Protein AF-A0A378VZV8-F1 (afdb_monomer)

Solvent-accessible surface area (backbone atoms only — not comparable to full-atom values): 4807 Å² total; per-residue (Å²): 129,85,84,63,58,95,91,50,78,59,71,66,60,56,53,51,54,41,42,77,72,69,51,77,92,80,87,63,73,64,48,30,39,61,68,53,37,39,74,74,63,68,40,90,78,65,57,66,54,93,78,48,94,42,81,62,38,28,18,51,59,90,62,65,63,62,44,51,52,54,52,65,74,75,108

Structure (mmCIF, N/CA/C/O backbone):
data_AF-A0A378VZV8-F1
#
_entry.id   AF-A0A378VZV8-F1
#
loop_
_atom_site.group_PDB
_atom_site.id
_atom_site.type_symbol
_atom_site.label_atom_id
_atom_site.label_alt_id
_atom_site.label_comp_id
_atom_site.label_asym_id
_atom_site.label_entity_id
_atom_site.label_se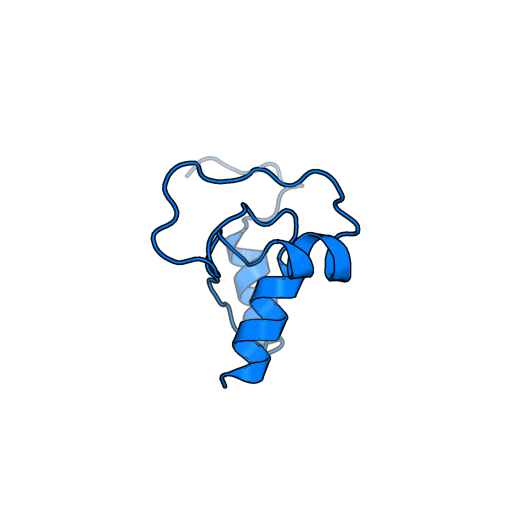q_id
_atom_site.pdbx_PDB_ins_code
_atom_site.Cartn_x
_atom_site.Cartn_y
_atom_site.Cartn_z
_atom_site.occupancy
_atom_site.B_iso_or_equiv
_atom_site.auth_seq_id
_atom_site.auth_comp_id
_atom_site.auth_asym_id
_atom_site.auth_atom_id
_atom_site.pdbx_PDB_model_num
ATOM 1 N N . MET A 1 1 ? 31.000 1.030 -3.564 1.00 49.34 1 MET A N 1
ATOM 2 C CA . MET A 1 1 ? 29.718 0.304 -3.695 1.00 49.34 1 MET A CA 1
ATOM 3 C C . MET A 1 1 ? 29.854 -0.960 -2.876 1.00 49.34 1 MET A C 1
ATOM 5 O O . MET A 1 1 ? 30.730 -1.747 -3.192 1.00 49.34 1 MET A O 1
ATOM 9 N N . SER A 1 2 ? 29.114 -1.085 -1.773 1.00 54.88 2 SER A N 1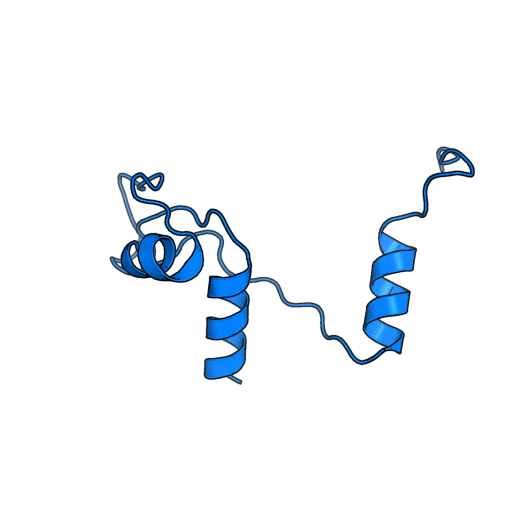
ATOM 10 C CA . SER A 1 2 ? 29.195 -2.281 -0.923 1.00 54.88 2 SER A CA 1
ATOM 11 C C . SER A 1 2 ? 28.686 -3.486 -1.714 1.00 54.88 2 SER A C 1
ATOM 13 O O . SER A 1 2 ? 27.594 -3.408 -2.282 1.00 54.88 2 SER A O 1
ATOM 15 N N . GLU A 1 3 ? 29.483 -4.549 -1.798 1.00 63.59 3 GLU A N 1
ATOM 16 C CA . GLU A 1 3 ? 29.096 -5.792 -2.461 1.00 63.59 3 GLU A CA 1
ATOM 17 C C . GLU A 1 3 ? 27.888 -6.383 -1.728 1.00 63.59 3 GLU A C 1
ATOM 19 O O . GLU A 1 3 ? 27.931 -6.688 -0.534 1.00 6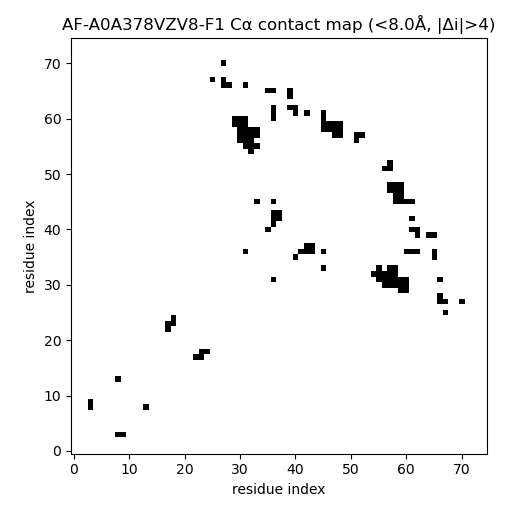3.59 3 GLU A O 1
ATOM 24 N N . LEU A 1 4 ? 26.758 -6.473 -2.431 1.00 67.50 4 LEU A N 1
ATOM 25 C CA . LEU A 1 4 ? 25.606 -7.202 -1.923 1.00 67.50 4 LEU A CA 1
ATOM 26 C C . LEU A 1 4 ? 25.968 -8.696 -1.919 1.00 67.50 4 LEU A C 1
ATOM 28 O O . LEU A 1 4 ? 26.615 -9.147 -2.863 1.00 67.50 4 LEU A O 1
ATOM 32 N N . PRO A 1 5 ? 25.547 -9.470 -0.901 1.00 77.38 5 PRO A N 1
ATOM 33 C CA . PRO A 1 5 ? 25.672 -10.923 -0.930 1.00 77.38 5 PRO A CA 1
ATOM 34 C C . PRO A 1 5 ? 25.169 -11.461 -2.273 1.00 77.38 5 PRO A C 1
ATOM 36 O O . PRO A 1 5 ? 24.139 -10.988 -2.746 1.00 77.38 5 PRO A O 1
ATOM 39 N N . GLU A 1 6 ? 25.839 -12.451 -2.863 1.00 65.69 6 GLU A N 1
ATOM 40 C CA . GLU A 1 6 ? 25.481 -13.050 -4.167 1.00 65.69 6 GLU A CA 1
ATOM 41 C C . GLU A 1 6 ? 24.008 -13.515 -4.235 1.00 65.69 6 GLU A C 1
ATOM 43 O O . GLU A 1 6 ? 23.381 -13.555 -5.291 1.00 65.69 6 GLU A O 1
ATOM 48 N N . THR A 1 7 ? 23.406 -13.774 -3.073 1.00 74.38 7 THR A N 1
ATOM 49 C CA . THR A 1 7 ? 21.995 -14.134 -2.891 1.00 74.38 7 THR A CA 1
ATOM 50 C C . THR A 1 7 ? 21.019 -12.949 -2.861 1.00 74.38 7 THR A C 1
ATOM 52 O O . THR A 1 7 ? 19.808 -13.154 -2.761 1.00 74.38 7 THR A O 1
ATOM 55 N N . ARG A 1 8 ? 21.489 -11.698 -2.940 1.00 70.50 8 ARG A N 1
ATOM 56 C CA . ARG A 1 8 ? 20.664 -10.483 -2.890 1.00 70.50 8 ARG A CA 1
ATOM 57 C C . ARG A 1 8 ? 20.761 -9.703 -4.192 1.00 70.50 8 ARG A C 1
ATOM 59 O O . ARG A 1 8 ? 21.751 -9.036 -4.475 1.00 70.50 8 ARG A O 1
ATOM 66 N N . ARG A 1 9 ? 19.664 -9.700 -4.949 1.00 73.88 9 ARG A N 1
ATOM 67 C CA . ARG A 1 9 ? 19.522 -8.811 -6.106 1.00 73.88 9 ARG A CA 1
ATOM 68 C C . ARG A 1 9 ? 19.382 -7.355 -5.640 1.00 73.88 9 ARG A C 1
ATOM 70 O O . ARG A 1 9 ? 18.629 -7.094 -4.697 1.00 73.88 9 ARG A O 1
ATOM 77 N N . PRO A 1 10 ? 20.051 -6.389 -6.294 1.00 82.50 10 PRO A N 1
ATOM 78 C CA . PRO A 1 10 ? 19.814 -4.980 -6.017 1.00 82.50 10 PRO A CA 1
ATOM 79 C C . PRO A 1 10 ? 18.364 -4.627 -6.373 1.00 82.50 10 PRO A C 1
ATOM 81 O O . PRO A 1 10 ? 17.846 -5.070 -7.398 1.00 82.50 10 PRO A O 1
ATOM 84 N N . ARG A 1 11 ? 17.707 -3.793 -5.556 1.00 82.56 11 ARG A N 1
ATOM 85 C CA . ARG A 1 11 ? 16.298 -3.386 -5.764 1.00 82.56 11 ARG A CA 1
ATOM 86 C C . ARG A 1 11 ? 16.048 -2.828 -7.169 1.00 82.56 11 ARG A C 1
ATOM 88 O O . ARG A 1 11 ? 15.014 -3.102 -7.765 1.00 82.56 11 ARG A O 1
ATOM 95 N N . PHE A 1 12 ? 17.032 -2.115 -7.716 1.00 85.62 12 PHE A N 1
ATOM 96 C CA . PHE A 1 12 ? 16.976 -1.542 -9.059 1.00 85.62 12 PHE A CA 1
ATOM 97 C C . PHE A 1 12 ? 16.844 -2.594 -10.172 1.00 85.62 12 PHE A C 1
ATOM 99 O O . PHE A 1 12 ? 16.156 -2.355 -11.158 1.00 85.62 12 PHE A O 1
ATOM 106 N N . ALA A 1 13 ? 17.427 -3.787 -10.000 1.00 88.44 13 ALA A N 1
A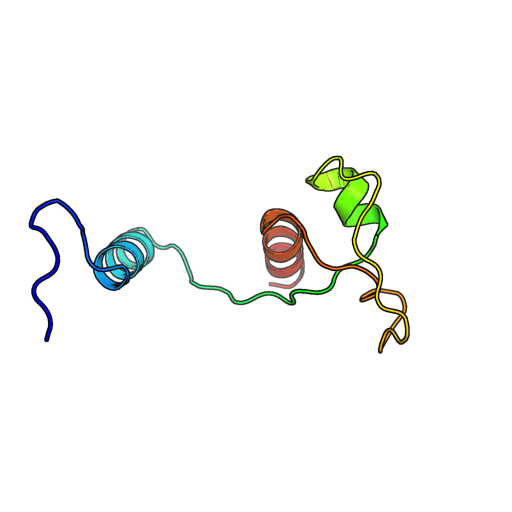TOM 107 C CA . ALA A 1 13 ? 17.259 -4.871 -10.968 1.00 88.44 13 ALA A CA 1
ATOM 108 C C . ALA A 1 13 ? 15.797 -5.340 -11.043 1.00 88.44 13 ALA A C 1
ATOM 110 O O . ALA A 1 13 ? 15.290 -5.595 -12.131 1.00 88.44 13 ALA A O 1
ATOM 111 N N . VAL A 1 14 ? 15.100 -5.385 -9.902 1.00 88.50 14 VAL A N 1
ATOM 112 C CA . VAL A 1 14 ? 13.675 -5.749 -9.850 1.00 88.50 14 VAL A CA 1
ATOM 113 C C . VAL A 1 14 ? 12.818 -4.689 -10.543 1.00 88.50 14 VAL A C 1
ATOM 115 O O . VAL A 1 14 ? 11.940 -5.042 -11.325 1.00 88.50 14 VAL A O 1
ATOM 118 N N . TYR A 1 15 ? 13.092 -3.400 -10.320 1.00 88.62 15 TYR A N 1
ATOM 119 C CA . TYR A 1 15 ? 12.366 -2.324 -11.005 1.00 88.62 15 TYR A CA 1
ATOM 120 C C . TYR A 1 15 ? 12.551 -2.376 -12.524 1.00 88.62 15 TYR A C 1
ATOM 122 O O . TYR A 1 15 ? 11.570 -2.274 -13.258 1.00 88.62 15 TYR A O 1
ATOM 130 N N . ASN A 1 16 ? 13.775 -2.629 -12.997 1.00 90.31 16 ASN A N 1
ATOM 131 C CA . ASN A 1 16 ? 14.050 -2.763 -14.428 1.00 90.31 16 ASN A CA 1
ATOM 132 C C . ASN A 1 16 ? 13.326 -3.962 -15.052 1.00 90.31 16 ASN A C 1
ATOM 134 O O . ASN A 1 16 ? 12.769 -3.833 -16.139 1.00 90.31 16 ASN A O 1
ATOM 138 N N . GLU A 1 17 ? 13.287 -5.115 -14.374 1.00 93.38 17 GLU A N 1
ATOM 139 C CA . GLU A 1 17 ? 12.517 -6.273 -14.851 1.00 93.38 17 GLU A CA 1
ATOM 140 C C . GLU A 1 17 ? 11.012 -5.973 -14.932 1.00 93.38 17 GLU A C 1
ATOM 142 O O . GLU A 1 17 ? 10.351 -6.379 -15.887 1.00 93.38 17 GLU A O 1
ATOM 147 N N . MET A 1 18 ? 10.460 -5.262 -13.945 1.00 92.38 18 MET A N 1
ATOM 148 C CA . MET A 1 18 ? 9.048 -4.867 -13.945 1.00 92.38 18 MET A CA 1
ATOM 149 C C . MET A 1 18 ? 8.743 -3.888 -15.086 1.00 92.38 18 MET A C 1
ATOM 151 O O . MET A 1 18 ? 7.774 -4.089 -15.817 1.00 92.38 18 MET A O 1
ATOM 155 N N . ALA A 1 19 ? 9.603 -2.891 -15.305 1.00 93.06 19 ALA A N 1
ATOM 156 C CA . ALA A 1 19 ? 9.472 -1.951 -16.416 1.00 93.06 19 ALA A CA 1
ATOM 157 C C . ALA A 1 19 ? 9.571 -2.652 -17.782 1.00 93.06 19 ALA A C 1
ATOM 159 O O . ALA A 1 19 ? 8.764 -2.387 -18.671 1.00 93.06 19 ALA A O 1
ATOM 160 N N . ALA A 1 20 ? 10.495 -3.607 -17.938 1.00 93.56 20 ALA A N 1
ATOM 161 C CA . ALA A 1 20 ? 10.632 -4.404 -19.160 1.00 93.56 20 ALA A CA 1
ATOM 162 C C . ALA A 1 20 ? 9.395 -5.273 -19.452 1.00 93.56 20 ALA A C 1
ATOM 164 O O . ALA A 1 20 ? 9.100 -5.560 -20.610 1.00 93.56 20 ALA A O 1
ATOM 165 N N . ARG A 1 21 ? 8.646 -5.666 -18.414 1.00 95.00 21 ARG A N 1
ATOM 166 C CA . ARG A 1 21 ? 7.356 -6.368 -18.532 1.00 95.00 21 ARG A CA 1
ATOM 167 C C . ARG A 1 21 ? 6.166 -5.425 -18.774 1.00 95.00 21 ARG A C 1
ATOM 169 O O . ARG A 1 21 ? 5.042 -5.904 -18.871 1.00 95.00 21 ARG A O 1
ATOM 176 N N . GLY A 1 22 ? 6.395 -4.114 -18.875 1.00 92.94 22 GLY A N 1
ATOM 177 C CA . GLY A 1 22 ? 5.363 -3.107 -19.138 1.00 92.94 22 GLY A CA 1
ATOM 178 C C . GLY A 1 22 ? 4.664 -2.549 -17.894 1.00 92.94 22 GLY A C 1
ATOM 179 O O . GLY A 1 22 ? 3.702 -1.798 -18.036 1.00 92.94 22 GLY A O 1
ATOM 180 N N . TYR A 1 23 ? 5.126 -2.873 -16.680 1.00 91.38 23 TYR A N 1
ATOM 181 C CA . TYR A 1 23 ? 4.597 -2.255 -15.461 1.00 91.38 23 TYR A CA 1
ATOM 182 C C . TYR A 1 23 ? 5.131 -0.830 -15.300 1.00 91.38 23 TYR A C 1
ATOM 184 O O . TYR A 1 23 ? 6.313 -0.565 -15.524 1.00 91.38 23 TYR A O 1
ATOM 192 N N . ARG A 1 24 ? 4.266 0.085 -14.854 1.00 89.81 24 ARG A N 1
ATOM 193 C CA . ARG A 1 24 ? 4.628 1.476 -14.571 1.00 89.81 24 ARG A CA 1
ATOM 194 C C . ARG A 1 24 ? 4.741 1.699 -13.069 1.00 89.81 24 ARG A C 1
ATOM 196 O O . ARG A 1 24 ? 3.837 1.347 -12.318 1.00 89.81 24 ARG A O 1
ATOM 203 N N . GLU A 1 25 ? 5.853 2.287 -12.644 1.00 90.44 25 GLU A N 1
ATOM 204 C CA . GLU A 1 25 ? 6.026 2.713 -11.258 1.00 90.44 25 GLU A CA 1
ATOM 205 C C . GLU A 1 25 ? 5.069 3.867 -10.948 1.00 90.44 25 GLU A C 1
ATOM 207 O O . GLU A 1 25 ? 4.972 4.828 -11.717 1.00 90.44 25 GLU A O 1
ATOM 212 N N . VAL A 1 26 ? 4.365 3.770 -9.819 1.00 90.50 26 VAL A N 1
ATOM 213 C CA . VAL A 1 26 ? 3.502 4.842 -9.327 1.00 90.50 26 VAL A CA 1
ATOM 214 C C . VAL A 1 26 ? 3.693 5.025 -7.829 1.00 90.50 26 VAL A C 1
ATOM 216 O O . VAL A 1 26 ? 3.867 4.062 -7.082 1.00 90.50 26 VAL A O 1
ATOM 219 N N . ILE A 1 27 ? 3.641 6.281 -7.395 1.00 88.62 27 ILE A N 1
ATOM 220 C CA . ILE A 1 27 ? 3.732 6.683 -5.996 1.00 88.62 27 ILE A CA 1
ATOM 221 C C . ILE A 1 27 ? 2.363 7.224 -5.584 1.00 88.62 27 ILE A C 1
ATOM 223 O O . ILE A 1 27 ? 1.913 8.240 -6.106 1.00 88.62 27 ILE A O 1
ATOM 227 N N . SER A 1 28 ? 1.702 6.535 -4.657 1.00 88.31 28 SER A N 1
ATOM 228 C CA . SER A 1 28 ? 0.412 6.935 -4.081 1.00 88.31 28 SER A CA 1
ATOM 229 C C . SER A 1 28 ? 0.572 7.544 -2.689 1.00 88.31 28 SER A C 1
ATOM 231 O O . SER A 1 28 ? 1.560 7.280 -1.992 1.00 88.31 28 SER A O 1
ATOM 233 N N . TYR A 1 29 ? -0.427 8.319 -2.262 1.00 87.56 29 TYR A N 1
ATOM 234 C CA . TYR A 1 29 ? -0.477 8.913 -0.928 1.00 87.56 29 TYR A CA 1
ATOM 235 C C . TYR A 1 29 ? -0.504 7.849 0.178 1.00 87.56 29 TYR A C 1
ATOM 237 O O . TYR A 1 29 ? -1.078 6.770 0.031 1.00 87.56 29 TYR A O 1
ATOM 245 N N . ALA A 1 30 ? 0.157 8.155 1.297 1.00 87.50 30 ALA A N 1
ATOM 246 C CA . ALA A 1 30 ? 0.211 7.278 2.469 1.00 87.50 30 ALA A CA 1
ATOM 247 C C . ALA A 1 30 ? -1.041 7.372 3.355 1.00 87.50 30 ALA A C 1
ATOM 249 O O . ALA A 1 30 ? -1.259 6.499 4.195 1.00 87.50 30 ALA A O 1
ATOM 250 N N . PHE A 1 31 ? -1.837 8.423 3.164 1.00 89.25 31 PHE A N 1
ATOM 251 C CA . PHE A 1 31 ? -3.078 8.654 3.883 1.00 89.25 31 PHE A CA 1
ATOM 252 C C . PHE A 1 31 ? -4.250 8.357 2.962 1.00 89.25 31 PHE A C 1
ATOM 254 O O . PHE A 1 31 ? -4.192 8.704 1.784 1.00 89.25 31 PHE A O 1
ATOM 261 N N . VAL A 1 32 ? -5.270 7.698 3.496 1.00 88.19 32 VAL A N 1
ATOM 262 C CA . VAL A 1 32 ? -6.467 7.272 2.765 1.00 88.19 32 VAL A CA 1
ATOM 263 C C . VAL A 1 32 ? -7.707 7.459 3.640 1.00 88.19 32 VAL A C 1
ATOM 265 O O . VAL A 1 32 ? -7.609 7.871 4.804 1.00 88.19 32 VAL A O 1
ATOM 268 N N . ASP A 1 33 ? -8.872 7.168 3.066 1.00 87.31 33 ASP A N 1
ATOM 269 C CA . ASP A 1 33 ? -10.136 7.104 3.790 1.00 87.31 33 ASP A CA 1
ATOM 270 C C . ASP A 1 33 ? -10.185 5.857 4.688 1.00 87.31 33 ASP A C 1
ATOM 272 O O . ASP A 1 33 ? -9.650 4.799 4.350 1.00 87.31 33 ASP A O 1
ATOM 276 N N . GLU A 1 34 ? -10.837 5.964 5.843 1.00 86.62 34 GLU A N 1
ATOM 277 C CA . GLU A 1 34 ? -10.973 4.842 6.771 1.00 86.62 34 GLU A CA 1
ATOM 278 C C . GLU A 1 34 ? -11.778 3.680 6.186 1.00 86.62 34 GLU A C 1
ATOM 280 O O . GLU A 1 34 ? -11.445 2.519 6.431 1.00 86.62 34 GLU A O 1
ATOM 285 N N . GLN A 1 35 ? -12.811 3.970 5.394 1.00 85.38 35 GLN A N 1
ATOM 286 C CA . GLN A 1 35 ? -13.647 2.934 4.789 1.00 85.38 35 GLN A CA 1
ATOM 287 C C . GLN A 1 35 ? -12.817 2.013 3.888 1.00 85.38 35 GLN A C 1
ATOM 289 O O . GLN A 1 35 ? -13.046 0.809 3.843 1.00 85.38 35 GLN A O 1
ATOM 294 N N . TRP A 1 36 ? -11.779 2.550 3.244 1.00 84.62 36 TRP A N 1
ATOM 295 C CA . TRP A 1 36 ? -10.901 1.776 2.371 1.00 84.62 36 TRP A CA 1
ATOM 296 C C . TRP A 1 36 ? -9.997 0.810 3.137 1.00 84.62 36 TRP A C 1
ATOM 298 O O . TRP A 1 36 ? -9.689 -0.269 2.636 1.00 84.62 36 TRP A O 1
ATOM 308 N N . GLU A 1 37 ? -9.586 1.163 4.355 1.00 86.88 37 GLU A N 1
ATOM 309 C CA . GLU A 1 37 ? -8.825 0.255 5.218 1.00 86.88 37 GLU A CA 1
ATOM 310 C C . GLU A 1 37 ? -9.674 -0.941 5.667 1.00 86.88 37 GLU A C 1
ATOM 312 O O . GLU A 1 37 ? -9.173 -2.067 5.740 1.00 86.88 37 GLU A O 1
ATOM 317 N N . LEU A 1 38 ? -10.972 -0.729 5.890 1.00 86.38 38 LEU A N 1
ATOM 318 C CA . LEU A 1 38 ? -11.915 -1.814 6.152 1.00 86.38 38 LEU A CA 1
ATOM 319 C C . LEU A 1 38 ? -12.124 -2.687 4.908 1.00 86.38 38 LEU A C 1
ATOM 321 O O . LEU A 1 38 ? -11.989 -3.906 4.998 1.00 86.38 38 LEU A O 1
ATOM 325 N N . ASP A 1 39 ? -12.388 -2.079 3.752 1.00 86.44 39 ASP A N 1
ATOM 326 C CA . ASP A 1 39 ? -12.757 -2.807 2.534 1.00 86.44 39 ASP A CA 1
ATOM 327 C C . ASP A 1 39 ? -11.587 -3.591 1.915 1.00 86.44 39 ASP A C 1
ATOM 329 O O . ASP A 1 39 ? -11.754 -4.741 1.504 1.00 86.44 39 ASP A O 1
ATOM 333 N N . PHE A 1 40 ? -10.389 -2.995 1.843 1.00 86.06 40 PHE A N 1
ATOM 334 C CA . PHE A 1 40 ? -9.236 -3.605 1.165 1.00 86.06 40 PHE A CA 1
ATOM 335 C C . PHE A 1 40 ? -8.299 -4.372 2.094 1.00 86.06 40 PHE A C 1
ATOM 337 O O . PHE A 1 40 ? -7.660 -5.331 1.656 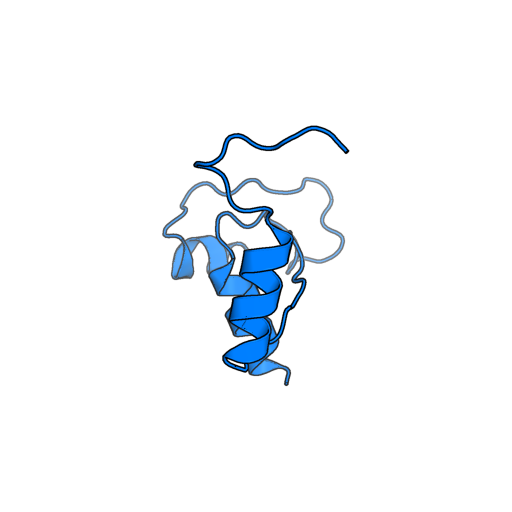1.00 86.06 40 PHE A O 1
ATOM 344 N N . ALA A 1 41 ? -8.170 -3.940 3.349 1.00 85.00 41 ALA A N 1
ATOM 345 C CA . ALA A 1 41 ? -7.211 -4.512 4.289 1.00 85.00 41 ALA A CA 1
ATOM 346 C C . ALA A 1 41 ? -7.866 -5.280 5.444 1.00 85.00 41 ALA A C 1
ATOM 348 O O . ALA A 1 41 ? -7.143 -5.855 6.258 1.00 85.00 41 ALA A O 1
ATOM 349 N N . ALA A 1 42 ? -9.206 -5.295 5.530 1.00 86.38 42 ALA A N 1
ATOM 350 C CA . ALA A 1 42 ? -9.951 -5.816 6.679 1.00 86.38 42 ALA A CA 1
ATOM 351 C C . ALA A 1 42 ? -9.437 -5.246 8.018 1.00 86.38 42 ALA A C 1
ATOM 353 O O . ALA A 1 42 ? -9.479 -5.905 9.060 1.00 86.38 42 ALA A O 1
ATOM 354 N N . ASN A 1 43 ? -8.914 -4.017 7.988 1.00 84.12 43 ASN A N 1
ATOM 355 C CA . ASN A 1 43 ? -8.266 -3.387 9.124 1.00 84.12 43 ASN A CA 1
ATOM 356 C C . ASN A 1 43 ? -9.293 -2.590 9.932 1.00 84.12 43 ASN A C 1
ATOM 358 O O . ASN A 1 43 ? -9.639 -1.463 9.590 1.00 84.12 43 ASN A O 1
ATOM 362 N N . ALA A 1 44 ? -9.770 -3.186 11.025 1.00 82.94 44 ALA A N 1
ATOM 363 C CA . ALA A 1 44 ? -10.781 -2.585 11.894 1.00 82.94 44 ALA A CA 1
ATOM 364 C C . ALA A 1 44 ? -10.240 -1.517 12.863 1.00 82.94 44 ALA A C 1
ATOM 366 O O . ALA A 1 44 ? -11.030 -0.847 13.526 1.00 82.94 44 ALA A O 1
ATOM 367 N N . ALA A 1 45 ? -8.916 -1.357 12.972 1.00 85.44 45 ALA A N 1
ATOM 368 C CA . ALA A 1 45 ? -8.285 -0.396 13.878 1.00 85.44 45 ALA A CA 1
ATOM 369 C C . ALA A 1 45 ? -7.148 0.388 13.189 1.00 85.44 45 ALA A C 1
ATOM 371 O O . ALA A 1 45 ? -5.981 0.263 13.576 1.00 85.44 45 ALA A O 1
ATOM 372 N N . PRO A 1 46 ? -7.453 1.197 12.157 1.00 85.38 46 PRO A N 1
ATOM 373 C CA . PRO A 1 46 ? -6.441 1.957 11.437 1.00 85.38 46 PRO A CA 1
ATOM 374 C C . PRO A 1 46 ? -5.894 3.132 12.260 1.00 85.38 46 PRO A C 1
ATOM 376 O O . PRO A 1 46 ? -6.565 3.707 13.121 1.00 85.38 46 PRO A O 1
ATOM 379 N N . ILE A 1 47 ? -4.648 3.520 11.975 1.00 87.44 47 ILE A N 1
ATOM 380 C CA . ILE A 1 47 ? -3.986 4.640 12.655 1.00 87.44 47 ILE A CA 1
ATOM 381 C C . ILE A 1 47 ? -4.535 5.952 12.090 1.00 87.44 47 ILE A C 1
ATOM 383 O O . ILE A 1 47 ? -4.275 6.288 10.934 1.00 87.44 47 ILE A O 1
ATOM 387 N N . ARG A 1 48 ? -5.271 6.702 12.915 1.00 86.19 48 ARG A N 1
ATOM 388 C CA . ARG A 1 48 ? -5.882 7.990 12.555 1.00 86.19 48 ARG A CA 1
ATOM 389 C C . ARG A 1 48 ? -4.958 9.177 12.814 1.00 86.19 48 ARG A C 1
ATOM 391 O O . ARG A 1 48 ? -4.269 9.232 13.832 1.00 86.19 48 ARG A O 1
ATOM 398 N N . LEU A 1 49 ? -5.011 10.168 11.929 1.00 86.44 49 LEU A N 1
ATOM 399 C CA . LEU A 1 49 ? -4.372 11.465 12.131 1.00 86.44 49 LEU A CA 1
ATOM 400 C C . LEU A 1 49 ? -5.254 12.352 13.007 1.00 86.44 49 LEU A C 1
ATOM 402 O O . LEU A 1 49 ? -6.459 12.446 12.798 1.00 86.44 49 LEU A O 1
ATOM 406 N N . GLN A 1 50 ? -4.636 13.054 13.959 1.00 83.12 50 GLN A N 1
ATOM 407 C CA . GLN A 1 50 ? -5.349 14.004 14.822 1.00 83.12 50 GLN A CA 1
ATOM 408 C C . GLN A 1 50 ? -5.717 15.309 14.103 1.00 83.12 50 GLN A C 1
ATOM 410 O O . GLN A 1 50 ? -6.697 15.949 14.467 1.00 83.12 50 GLN A O 1
ATOM 415 N N . ASN A 1 51 ? -4.942 15.703 13.089 1.00 85.25 51 ASN A N 1
ATOM 416 C CA . ASN A 1 51 ? -5.185 16.905 12.293 1.00 85.25 51 ASN A CA 1
ATOM 417 C C . ASN A 1 51 ? -5.132 16.564 10.795 1.00 85.25 51 ASN A C 1
ATOM 419 O O . ASN A 1 51 ? -4.099 16.772 10.151 1.00 85.25 51 ASN A O 1
ATOM 423 N N . PRO A 1 52 ? -6.193 15.952 10.249 1.00 79.06 52 PRO A N 1
ATOM 424 C CA . PRO A 1 52 ? -6.237 15.617 8.836 1.00 79.06 52 PRO A CA 1
ATOM 425 C C . PRO A 1 52 ? -6.371 16.888 7.988 1.00 79.06 52 PRO A C 1
ATOM 427 O O . PRO A 1 52 ? -7.200 17.751 8.265 1.00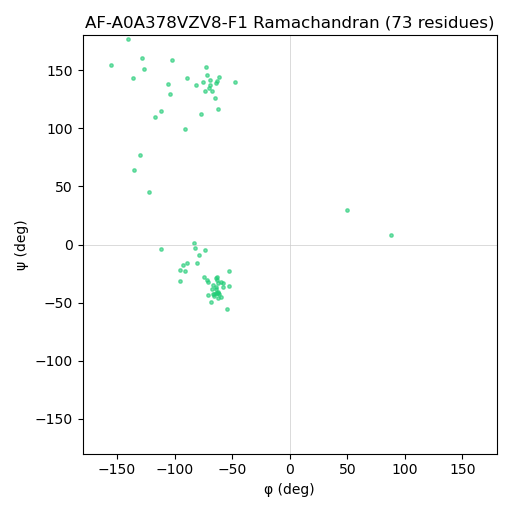 79.06 52 PRO A O 1
ATOM 430 N N . LEU A 1 53 ? -5.580 16.983 6.915 1.00 77.19 53 LEU A N 1
ATOM 431 C CA . LEU A 1 53 ? -5.675 18.079 5.937 1.00 77.19 53 LEU A CA 1
ATOM 432 C C . LEU A 1 53 ? -7.030 18.076 5.202 1.00 77.19 53 LEU A C 1
ATOM 434 O O . LEU A 1 53 ? -7.502 19.127 4.777 1.00 77.19 53 LEU A O 1
ATOM 438 N N . ALA A 1 54 ? -7.648 16.899 5.055 1.00 78.38 54 ALA A N 1
ATOM 439 C CA . ALA A 1 54 ? -9.000 16.707 4.536 1.00 78.38 54 ALA A CA 1
ATOM 440 C C . ALA A 1 54 ? -9.586 15.385 5.068 1.00 78.38 54 ALA A C 1
ATOM 442 O O . ALA A 1 54 ? -8.830 14.466 5.386 1.00 78.38 54 ALA A O 1
ATOM 443 N N . ALA A 1 55 ? -10.917 15.272 5.148 1.00 76.06 55 ALA A N 1
ATOM 444 C CA . ALA A 1 55 ? -11.599 14.103 5.723 1.00 76.06 55 ALA A CA 1
ATOM 445 C C . ALA A 1 55 ? -11.241 12.780 5.016 1.00 76.06 55 ALA A C 1
ATOM 447 O O . ALA A 1 55 ? -11.112 11.754 5.674 1.00 76.06 55 ALA A O 1
ATOM 448 N N . GLN A 1 56 ? -10.983 12.832 3.706 1.00 78.00 56 GLN A N 1
ATOM 449 C CA . GLN A 1 56 ? -10.552 11.691 2.893 1.00 78.00 56 GLN A CA 1
ATOM 450 C C . GLN A 1 56 ? -9.090 11.243 3.125 1.00 78.00 56 GLN A C 1
ATOM 452 O O . GLN A 1 56 ? -8.656 10.254 2.547 1.00 78.00 56 GLN A O 1
ATOM 457 N N . TYR A 1 57 ? -8.313 11.958 3.949 1.00 83.81 57 TYR A N 1
ATOM 458 C CA . TYR A 1 57 ? -6.915 11.646 4.289 1.00 83.81 57 TYR A CA 1
ATOM 459 C C . TYR A 1 57 ? -6.742 11.474 5.806 1.00 83.81 57 TYR A C 1
ATOM 461 O O . TYR A 1 57 ? -5.834 12.041 6.421 1.00 83.81 57 TYR A O 1
ATOM 469 N N . ALA A 1 58 ? -7.661 10.730 6.423 1.00 85.19 58 ALA A N 1
ATOM 470 C CA . ALA A 1 58 ? -7.769 10.625 7.874 1.00 85.19 58 ALA A CA 1
ATOM 471 C C . ALA A 1 58 ? -6.969 9.469 8.490 1.00 85.19 58 ALA A C 1
ATOM 473 O O . ALA A 1 58 ? -6.652 9.545 9.679 1.00 85.19 58 ALA A O 1
ATOM 474 N N . VAL A 1 59 ? -6.637 8.416 7.732 1.00 88.38 59 VAL A N 1
ATOM 475 C CA . VAL A 1 59 ? -5.934 7.230 8.256 1.00 88.38 59 VAL A CA 1
ATOM 476 C C . VAL A 1 59 ? -4.678 6.882 7.467 1.00 88.38 59 VAL A C 1
ATOM 478 O O . VAL A 1 59 ? -4.600 7.136 6.268 1.00 88.38 59 VAL A O 1
ATOM 481 N N . MET A 1 60 ? -3.687 6.277 8.127 1.00 90.94 60 MET A N 1
ATOM 482 C CA . MET A 1 60 ? -2.552 5.658 7.438 1.00 90.94 60 MET A CA 1
ATOM 483 C C . MET A 1 60 ? -2.973 4.357 6.764 1.00 90.94 60 MET A C 1
ATOM 485 O O . MET A 1 60 ? -3.561 3.488 7.407 1.00 90.94 60 MET A O 1
ATOM 489 N N . ARG A 1 61 ? -2.589 4.203 5.496 1.00 90.25 61 ARG A N 1
ATOM 490 C CA . ARG A 1 61 ? -2.794 2.958 4.757 1.00 90.25 61 ARG A CA 1
ATOM 491 C C . ARG A 1 61 ? -1.991 1.805 5.368 1.00 90.25 61 ARG A C 1
ATOM 493 O O . ARG A 1 61 ? -0.809 1.971 5.680 1.00 90.25 61 ARG A O 1
ATOM 500 N N . SER A 1 62 ? -2.585 0.622 5.449 1.00 89.56 62 SER A N 1
ATOM 501 C CA . SER A 1 62 ? -1.885 -0.626 5.789 1.00 89.56 62 SER A CA 1
ATOM 502 C C . SER A 1 62 ? -1.451 -1.408 4.547 1.00 89.56 62 SER A C 1
ATOM 504 O O . SER A 1 62 ? -0.504 -2.195 4.601 1.00 89.56 62 SER A O 1
ATOM 506 N N . THR A 1 63 ? -2.097 -1.157 3.404 1.00 88.19 63 THR A N 1
ATOM 507 C CA . THR A 1 63 ? -1.825 -1.832 2.129 1.00 88.19 63 THR A CA 1
ATOM 508 C C . THR A 1 63 ? -1.595 -0.836 0.990 1.00 88.19 63 THR A C 1
ATOM 510 O O . THR A 1 63 ? -1.964 0.335 1.061 1.00 88.19 63 THR A O 1
ATOM 513 N N . LEU A 1 64 ? -0.956 -1.299 -0.091 1.00 89.50 64 LEU A N 1
ATOM 514 C CA . LEU A 1 64 ? -0.741 -0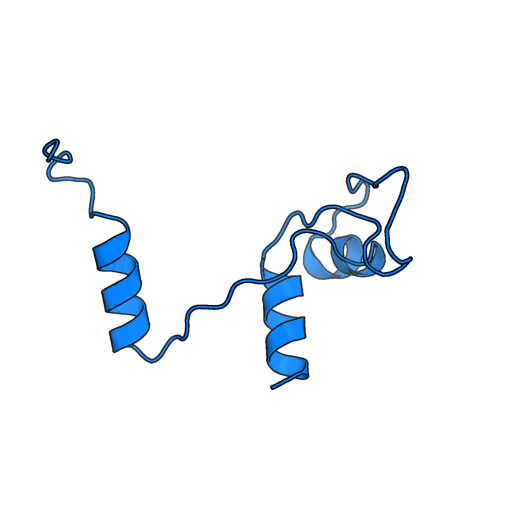.494 -1.301 1.00 89.50 64 LEU A CA 1
ATOM 515 C C . LEU A 1 64 ? -1.890 -0.609 -2.313 1.00 89.50 64 LEU A C 1
ATOM 517 O O . LEU A 1 64 ? -1.970 0.216 -3.220 1.00 89.50 64 LEU A O 1
ATOM 521 N N . ILE A 1 65 ? -2.767 -1.613 -2.177 1.00 87.88 65 ILE A N 1
ATOM 522 C CA . ILE A 1 65 ? -3.770 -1.928 -3.202 1.00 87.88 65 ILE A CA 1
ATOM 523 C C . ILE A 1 65 ? -4.823 -0.832 -3.341 1.00 87.88 65 ILE A C 1
ATOM 525 O O . ILE A 1 65 ? -5.160 -0.485 -4.468 1.00 87.88 65 ILE A O 1
ATOM 529 N N . GLY A 1 66 ? -5.247 -0.220 -2.229 1.00 85.56 66 GLY A N 1
ATOM 530 C CA . GLY A 1 66 ? -6.149 0.932 -2.262 1.00 85.56 66 GLY A CA 1
ATOM 531 C C . GLY A 1 66 ? -5.572 2.041 -3.142 1.00 85.56 66 GLY A C 1
ATOM 532 O O . GLY A 1 66 ? -6.159 2.400 -4.157 1.00 85.56 66 GLY A O 1
ATOM 533 N N . GLY A 1 67 ? -4.347 2.488 -2.851 1.00 87.44 67 GLY A N 1
ATOM 534 C CA . GLY A 1 67 ? -3.693 3.526 -3.653 1.00 87.44 67 GLY A CA 1
ATOM 535 C C . GLY A 1 67 ? -3.546 3.161 -5.137 1.00 87.44 67 GLY A C 1
ATOM 536 O O . GLY A 1 67 ? -3.713 4.025 -5.991 1.00 87.44 67 GLY A O 1
ATOM 537 N N . LEU A 1 68 ? -3.275 1.893 -5.469 1.00 89.00 68 LEU A N 1
ATOM 538 C CA . LEU A 1 68 ? -3.203 1.442 -6.867 1.00 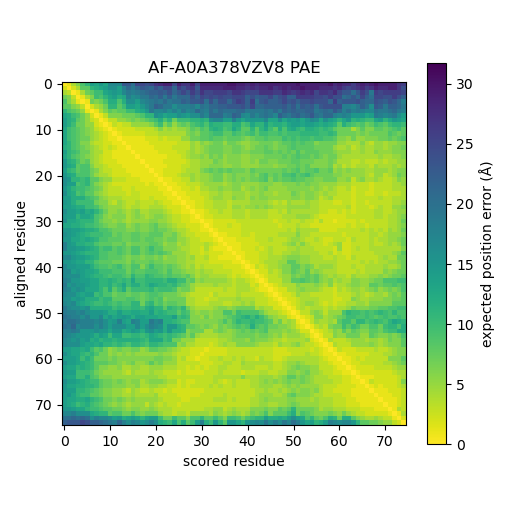89.00 68 LEU A CA 1
ATOM 539 C C . LEU A 1 68 ? -4.562 1.532 -7.580 1.00 89.00 68 LEU A C 1
ATOM 541 O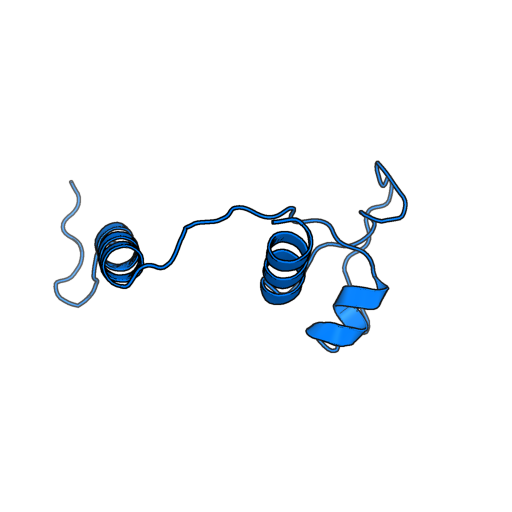 O . LEU A 1 68 ? -4.618 1.997 -8.715 1.00 89.00 68 LEU A O 1
ATOM 545 N N . VAL A 1 69 ? -5.651 1.131 -6.918 1.00 88.38 69 VAL A N 1
ATOM 546 C CA . VAL A 1 69 ? -7.014 1.222 -7.470 1.00 88.38 69 VAL A CA 1
ATOM 547 C C . VAL A 1 69 ? -7.416 2.677 -7.712 1.00 88.38 69 VAL A C 1
ATOM 549 O O . VAL A 1 69 ? -7.987 2.990 -8.756 1.00 88.38 69 VAL A O 1
ATOM 552 N N . GLU A 1 70 ? -7.084 3.579 -6.790 1.00 87.19 70 GLU A N 1
ATOM 553 C CA . GLU A 1 70 ? -7.345 5.016 -6.937 1.00 87.19 70 GLU A CA 1
ATOM 554 C C . GLU A 1 70 ? -6.654 5.607 -8.175 1.00 87.19 70 GLU A C 1
ATOM 556 O O . GLU A 1 70 ? -7.273 6.326 -8.967 1.00 87.19 70 GLU A O 1
ATOM 561 N N . ILE A 1 71 ? -5.386 5.247 -8.385 1.00 87.88 71 ILE A N 1
ATOM 562 C CA . ILE A 1 71 ? -4.610 5.659 -9.560 1.00 87.88 71 ILE A CA 1
ATOM 563 C C . ILE A 1 71 ? -5.251 5.123 -10.844 1.00 87.88 71 ILE A C 1
ATOM 565 O O . ILE A 1 71 ? -5.426 5.879 -11.801 1.00 87.88 71 ILE A O 1
ATOM 569 N N . CYS A 1 72 ? -5.629 3.842 -10.864 1.00 86.62 72 CYS A N 1
ATOM 570 C CA . CYS A 1 72 ? -6.285 3.225 -12.017 1.00 86.62 72 CYS A CA 1
ATOM 571 C C . CYS A 1 72 ? -7.649 3.846 -12.332 1.00 86.62 72 CYS A C 1
ATOM 573 O O . CYS A 1 72 ? -8.045 3.859 -13.488 1.00 86.62 72 CYS A O 1
ATOM 575 N N . LYS A 1 73 ? -8.372 4.357 -11.331 1.00 86.31 73 LYS A N 1
ATOM 576 C CA . LYS A 1 73 ? -9.646 5.057 -11.544 1.00 86.31 73 LYS A CA 1
ATOM 577 C C . LYS A 1 73 ? -9.459 6.439 -12.179 1.00 86.31 73 LYS A C 1
ATOM 579 O O . LYS A 1 73 ? -10.361 6.925 -12.854 1.00 86.31 73 LYS A O 1
ATOM 584 N N . THR A 1 74 ? -8.333 7.091 -11.901 1.00 78.56 74 THR A N 1
ATOM 585 C CA . THR A 1 74 ? -8.088 8.493 -12.277 1.00 78.56 74 THR A CA 1
ATOM 586 C C . THR A 1 74 ? -7.377 8.633 -13.628 1.00 78.56 74 THR A C 1
ATOM 588 O O . THR A 1 74 ? -7.397 9.716 -14.211 1.00 78.56 74 THR A O 1
ATOM 591 N N . THR A 1 75 ? -6.750 7.559 -14.117 1.00 61.62 75 THR A N 1
ATOM 592 C CA . THR A 1 75 ? -6.034 7.511 -15.405 1.00 61.62 75 THR A CA 1
ATOM 593 C C . THR A 1 75 ? -6.945 7.006 -16.514 1.00 61.62 75 THR A C 1
ATOM 595 O O . THR A 1 75 ? -6.876 7.575 -17.624 1.00 61.62 75 THR A O 1
#

Radius of gyration: 16.6 Å; Cα contacts (8 Å, |Δi|>4): 69; chains: 1; bounding box: 43×32×34 Å

Foldseek 3Di:
DDDDPPPDDDPVVVVVVCVVVVDDDDDFDQFAAPVCCCVPVVDPDFAFDPDDPDNGRGGGHPDCVSRVVVVVVVD

Mean predicted aligned error: 7.55 Å

InterPro domains:
  IPR041616 Phenylalanyl tRNA synthetase beta chain, core domain [PF17759] (4-72)
  IPR045864 Class II Aminoacyl-tRNA synthetase/Biotinyl protein ligase (BPL) and lipoyl protein ligase (LPL) [G3DSA:3.30.930.10] (3-75)
  IPR045864 Class II Aminoacyl-tRNA synthetase/Biotinyl protein ligase (BPL) and lipoyl protein ligase (LPL) [SSF55681] (10-73)

Nearest PDB structures (foldseek):
  4p72-assembly1_A  TM=9.199E-01  e=2.492E-05  Pseudomonas aeruginosa PAO1
  6p8t-assembly2_E  TM=8.059E-01  e=1.098E-04  Acinetobacter baumannii ATCC 19606 = CIP 70.34 = JCM 6841
  6p8t-assembly2_F  TM=8.009E-01  e=3.399E-04  Acinetobacter baumannii ATCC 19606 = CIP 70.34 = JCM 6841
  7n8y-assembly1_B  TM=8.905E-01  e=1.300E-03  Salmonella enterica subsp. enterica serovar Typhimurium
  3pco-assembly1_D  TM=7.376E-01  e=7.932E-04  Escherichia coli

Sequence (75 aa):
MSELPETRRPRFAVYNEMAARGYREVISYAFVDEQWELDFAANAAPIRLQNPLAAQYAVMRSTLIGGLVEICKTT

pLDDT: mean 84.05, std 8.58, range [49.34, 95.0]

Secondary structure (DSSP, 8-state):
-PPPPTT---HHHHHHHHHHTTPPP----SEE-HHHHHHHH--SS--B-SS-SSGGG-EE-S-SHHHHHHHHHH-

Organism: Neisseria gonorrhoeae (NCBI:txid485)